Protein AF-A0A2V4MYV8-F1 (afdb_monomer_lite)

Secondary structure (DSSP, 8-state):
---SS-EEEEES-BGGGTB-----TT-----EEEE--SSS----

Organism: NCBI:txid565073

Radius of gyration: 13.94 Å; chains: 1; bounding box: 34×12×35 Å

Sequence (44 aa):
MIGRIPVLDVAPLVDGGRRPARAVEGETFLVTATVFREGHDAVA

InterPro domains:
  IPR013783 Immunoglobulin-like fold [G3DSA:2.60.40.10] (1-44)
  IPR021828 Alpha-1,4-glucan:maltose-1-phosphate maltosyltransferase, domain N/S [PF11896] (3-44)

pLDDT: mean 95.49, std 5.38, range [67.38, 98.5]

Structure (mmCIF, N/CA/C/O backbone):
data_AF-A0A2V4MYV8-F1
#
_entry.id   AF-A0A2V4MYV8-F1
#
loop_
_atom_site.group_PDB
_atom_site.id
_atom_site.type_symbol
_atom_site.label_atom_id
_atom_site.label_alt_id
_atom_site.label_comp_id
_atom_site.label_asym_id
_atom_site.label_entity_id
_atom_site.label_seq_id
_atom_site.pdbx_PDB_ins_code
_atom_site.Cartn_x
_atom_site.Cartn_y
_atom_site.Cartn_z
_atom_site.occupancy
_atom_site.B_iso_or_equiv
_atom_site.auth_seq_id
_atom_site.auth_comp_id
_atom_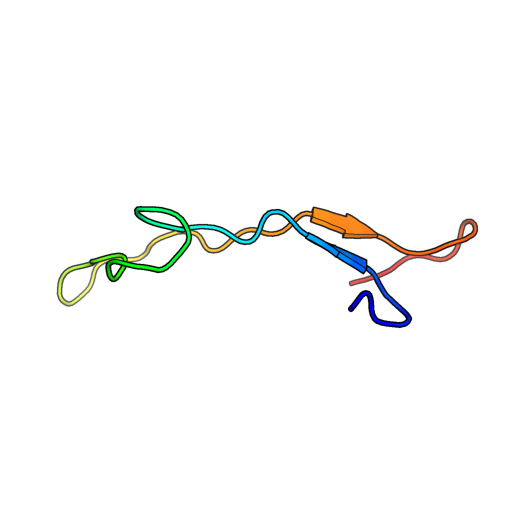site.auth_asym_id
_atom_site.auth_atom_id
_atom_site.pdbx_PDB_model_num
ATOM 1 N N . MET A 1 1 ? -4.426 7.336 -15.488 1.00 67.38 1 MET A N 1
ATOM 2 C CA . MET A 1 1 ? -3.228 8.096 -15.913 1.00 67.38 1 MET A CA 1
ATOM 3 C C . MET A 1 1 ? -2.041 7.513 -15.163 1.00 67.38 1 MET A C 1
ATOM 5 O O . MET A 1 1 ? -2.179 7.305 -13.968 1.00 67.38 1 MET A O 1
ATOM 9 N N . ILE A 1 2 ? -0.942 7.179 -15.843 1.00 83.75 2 ILE A N 1
ATOM 10 C CA . ILE A 1 2 ? 0.265 6.607 -15.219 1.00 83.75 2 ILE A CA 1
ATOM 11 C C . ILE A 1 2 ? 1.292 7.735 -15.053 1.00 83.75 2 ILE A C 1
ATOM 13 O O . ILE A 1 2 ? 1.510 8.501 -15.991 1.00 83.75 2 ILE A O 1
ATOM 17 N N . GLY A 1 3 ? 1.856 7.877 -13.850 1.00 87.69 3 GLY A N 1
ATOM 18 C CA . GLY A 1 3 ? 2.922 8.842 -13.559 1.00 87.69 3 GLY A CA 1
ATOM 19 C C . GLY A 1 3 ? 4.298 8.355 -14.026 1.00 87.69 3 GLY A C 1
ATOM 20 O O . GLY A 1 3 ? 4.439 7.230 -14.491 1.00 87.69 3 GLY A O 1
ATOM 21 N N . ARG A 1 4 ? 5.337 9.188 -13.870 1.00 93.06 4 ARG A N 1
ATOM 22 C CA . ARG A 1 4 ? 6.719 8.839 -14.268 1.00 93.06 4 ARG A CA 1
ATOM 23 C C . ARG A 1 4 ? 7.229 7.548 -13.608 1.00 93.06 4 ARG A C 1
ATOM 25 O O . ARG A 1 4 ? 7.973 6.803 -14.232 1.00 93.06 4 ARG A O 1
ATOM 32 N N . ILE A 1 5 ? 6.847 7.317 -12.356 1.00 96.12 5 ILE A N 1
ATOM 33 C CA . ILE A 1 5 ? 7.092 6.074 -11.626 1.00 96.12 5 ILE A CA 1
ATOM 34 C C . ILE A 1 5 ? 5.735 5.383 -11.477 1.00 96.12 5 ILE A C 1
ATOM 36 O O . ILE A 1 5 ? 4.873 5.909 -10.764 1.00 96.12 5 ILE A O 1
ATOM 40 N N . PRO A 1 6 ? 5.491 4.271 -12.184 1.00 96.12 6 PRO A N 1
ATOM 41 C CA . PRO A 1 6 ? 4.286 3.483 -11.990 1.00 96.12 6 PRO A CA 1
ATOM 42 C C . PRO A 1 6 ? 4.115 3.002 -10.543 1.00 96.12 6 PRO A C 1
ATOM 44 O O . PRO A 1 6 ? 4.997 2.364 -9.972 1.00 96.12 6 PRO A O 1
ATOM 47 N N . VAL A 1 7 ? 2.937 3.287 -9.986 1.00 96.69 7 VAL A N 1
ATOM 48 C CA . VAL A 1 7 ? 2.450 2.762 -8.707 1.00 96.69 7 VAL A CA 1
ATOM 49 C C . VAL A 1 7 ? 1.095 2.128 -8.986 1.00 96.69 7 VAL A C 1
ATOM 51 O O . VAL A 1 7 ? 0.125 2.833 -9.272 1.00 96.69 7 VAL A O 1
ATOM 54 N N . LEU A 1 8 ? 1.052 0.802 -8.983 1.00 96.25 8 LEU A N 1
ATOM 55 C CA . LEU A 1 8 ? -0.107 0.002 -9.375 1.00 96.25 8 LEU A CA 1
ATOM 56 C C . LEU A 1 8 ? -0.524 -0.929 -8.233 1.00 96.25 8 LEU A C 1
ATOM 58 O O . LEU A 1 8 ? 0.199 -1.078 -7.251 1.00 96.25 8 LEU A O 1
ATOM 62 N N . ASP A 1 9 ? -1.701 -1.540 -8.372 1.00 96.12 9 ASP A N 1
ATOM 63 C CA . ASP A 1 9 ? -2.200 -2.596 -7.478 1.00 96.12 9 ASP A CA 1
ATOM 64 C C . ASP A 1 9 ? -2.146 -2.227 -5.986 1.00 96.12 9 ASP A C 1
ATOM 66 O O . ASP A 1 9 ? -1.767 -3.025 -5.129 1.00 96.12 9 ASP A O 1
ATOM 70 N N . VAL A 1 10 ? -2.506 -0.977 -5.676 1.00 97.25 10 VAL A N 1
ATOM 71 C CA . VAL A 1 10 ? -2.520 -0.473 -4.301 1.00 97.25 10 VAL A CA 1
ATOM 72 C C . VAL A 1 10 ? -3.551 -1.248 -3.481 1.00 97.25 10 VAL A C 1
ATOM 74 O O . VAL A 1 10 ? -4.709 -1.373 -3.885 1.00 97.25 10 VAL A O 1
ATOM 77 N N . ALA A 1 11 ? -3.144 -1.724 -2.307 1.00 98.19 11 ALA A N 1
ATOM 78 C CA . ALA A 1 11 ? -3.995 -2.455 -1.376 1.00 98.19 11 ALA A CA 1
ATOM 79 C C . ALA A 1 11 ? -3.787 -1.965 0.073 1.00 98.19 11 ALA A C 1
ATOM 81 O O . ALA A 1 11 ? -2.692 -1.498 0.402 1.00 98.19 11 ALA A O 1
ATOM 82 N N . PRO A 1 12 ? -4.808 -2.072 0.950 1.00 97.94 12 PRO A N 1
ATOM 83 C CA . PRO A 1 12 ? -6.099 -2.741 0.739 1.00 97.94 12 PRO A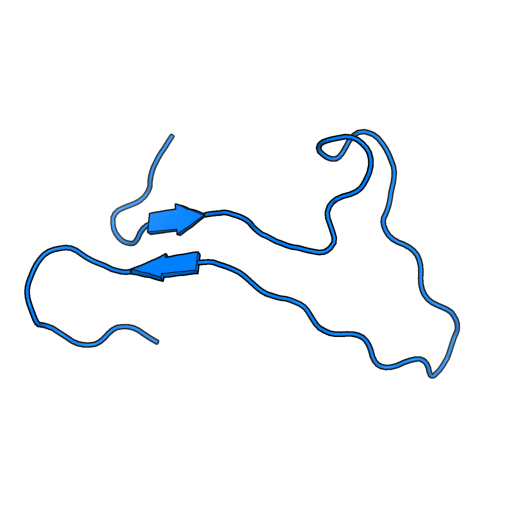 CA 1
ATOM 84 C C . PRO A 1 12 ? -7.097 -1.927 -0.106 1.00 97.94 12 PRO A C 1
ATOM 86 O O . PRO A 1 12 ? -7.312 -0.740 0.130 1.00 97.94 12 PRO A O 1
ATOM 89 N N . LEU A 1 13 ? -7.756 -2.595 -1.062 1.00 98.06 13 LEU A N 1
ATOM 90 C CA . LEU A 1 13 ? -8.770 -2.015 -1.950 1.00 98.06 13 LEU A CA 1
ATOM 91 C C . LEU A 1 13 ? -10.046 -2.864 -1.907 1.00 98.06 13 LEU A C 1
ATOM 93 O O . LEU A 1 13 ? -10.033 -4.035 -2.280 1.00 98.06 13 LEU A O 1
ATOM 97 N N . VAL A 1 14 ? -11.159 -2.279 -1.466 1.00 98.31 14 VAL A N 1
ATOM 98 C CA . VAL A 1 14 ? -12.439 -2.990 -1.330 1.00 98.31 14 VAL A CA 1
ATOM 99 C C . VAL A 1 14 ? -13.402 -2.525 -2.416 1.00 98.31 14 VAL A C 1
ATOM 101 O O . VAL A 1 14 ? -13.652 -1.328 -2.551 1.00 98.31 14 VAL A O 1
ATOM 104 N N . ASP A 1 15 ? -13.956 -3.472 -3.184 1.00 97.81 15 ASP A N 1
ATOM 105 C CA . ASP A 1 15 ? -14.955 -3.195 -4.235 1.00 97.81 15 ASP A CA 1
ATOM 106 C C . ASP A 1 15 ? -14.460 -2.124 -5.230 1.00 97.81 15 ASP A C 1
ATOM 108 O O . ASP A 1 15 ? -15.141 -1.144 -5.522 1.00 97.81 15 ASP A O 1
ATOM 112 N N . GLY A 1 16 ? -13.196 -2.243 -5.659 1.00 96.25 16 GLY A N 1
ATOM 113 C CA . GLY A 1 16 ? -12.555 -1.275 -6.558 1.00 96.25 16 GLY A CA 1
ATOM 114 C C . GLY A 1 16 ? -12.465 0.151 -5.996 1.00 96.25 16 GLY A C 1
ATOM 115 O O . GLY A 1 16 ? -12.392 1.103 -6.766 1.00 96.25 16 GLY A O 1
ATOM 116 N N . GLY A 1 17 ? -12.521 0.313 -4.670 1.00 97.00 17 GLY A N 1
ATOM 117 C CA . GLY A 1 17 ? -12.531 1.610 -3.986 1.00 97.00 17 GLY A CA 1
ATOM 118 C C . GLY A 1 17 ? -13.931 2.160 -3.702 1.00 97.00 17 GLY A C 1
ATOM 119 O O . GLY A 1 17 ? -14.061 3.228 -3.109 1.00 97.00 17 GLY A O 1
ATOM 120 N N . A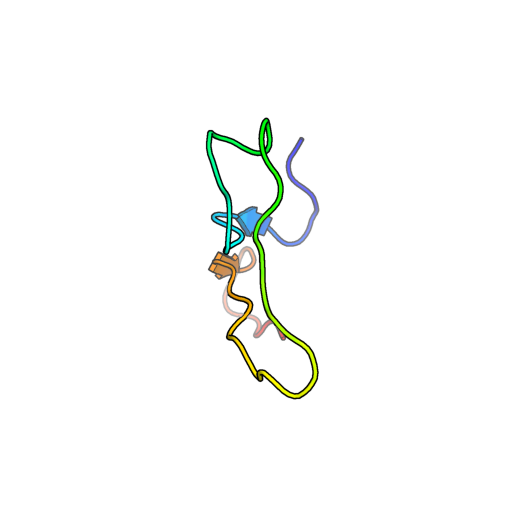RG A 1 18 ? -14.999 1.440 -4.072 1.00 98.25 18 ARG A N 1
ATOM 121 C CA . ARG A 1 18 ? -16.388 1.851 -3.788 1.00 98.25 18 ARG A CA 1
ATOM 122 C C . ARG A 1 18 ? -16.769 1.704 -2.318 1.00 98.25 18 ARG A C 1
ATOM 124 O O . ARG A 1 18 ? -17.782 2.255 -1.882 1.00 98.25 18 ARG A O 1
ATOM 131 N N . ARG A 1 19 ? -15.993 0.936 -1.556 1.00 98.19 19 ARG A N 1
ATOM 132 C CA . ARG A 1 19 ? -16.168 0.742 -0.117 1.00 98.19 19 ARG A CA 1
ATOM 133 C C . ARG A 1 19 ? -14.842 1.000 0.600 1.00 98.19 19 ARG A C 1
ATOM 135 O O . ARG A 1 19 ? -13.785 0.733 0.033 1.00 98.19 19 ARG A O 1
ATOM 142 N N . PRO A 1 20 ? -14.883 1.495 1.847 1.00 97.94 20 PRO A N 1
ATOM 143 C CA . PRO A 1 20 ? -13.669 1.705 2.618 1.00 97.94 20 PRO A CA 1
ATOM 144 C C . PRO A 1 20 ? -13.074 0.365 3.065 1.00 97.94 20 PRO A C 1
ATOM 146 O O . PRO A 1 20 ? -13.807 -0.542 3.475 1.00 97.94 20 PRO A O 1
ATOM 149 N N . ALA A 1 21 ? -11.743 0.276 3.053 1.00 98.06 21 ALA A N 1
ATOM 150 C CA . ALA A 1 21 ? -11.037 -0.659 3.921 1.00 98.06 21 ALA A CA 1
ATOM 151 C C . ALA A 1 21 ? -11.301 -0.282 5.390 1.00 98.06 21 ALA A C 1
ATOM 153 O O . ALA A 1 21 ? -11.633 0.866 5.698 1.00 98.06 21 ALA A O 1
ATOM 154 N N . ARG A 1 22 ? -11.208 -1.250 6.298 1.00 97.50 22 ARG A N 1
ATOM 155 C CA . ARG A 1 22 ? -11.502 -1.050 7.721 1.00 97.50 22 ARG A CA 1
ATOM 156 C C . ARG A 1 22 ? -10.383 -1.633 8.567 1.00 97.50 22 ARG A C 1
ATOM 158 O O . ARG A 1 22 ? -9.780 -2.622 8.170 1.00 97.50 22 ARG A O 1
ATOM 165 N N . ALA A 1 23 ? -10.183 -1.018 9.720 1.00 98.44 23 ALA A N 1
ATOM 166 C CA . ALA A 1 23 ? -9.342 -1.483 10.810 1.00 98.44 23 ALA A CA 1
ATOM 167 C C . ALA A 1 23 ? -9.975 -1.007 12.130 1.00 98.44 23 ALA A C 1
ATOM 169 O O . ALA A 1 23 ? -10.885 -0.165 12.107 1.00 98.44 23 ALA A O 1
ATOM 170 N N . VAL A 1 24 ? -9.521 -1.538 13.261 1.00 98.38 24 VAL A N 1
ATOM 171 C CA . VAL A 1 24 ? -9.926 -1.085 14.604 1.00 98.38 24 VAL A CA 1
ATOM 172 C C . VAL A 1 24 ? -8.829 -0.263 15.285 1.00 98.38 24 VAL A C 1
ATOM 174 O O . VAL A 1 24 ? -7.690 -0.204 14.824 1.00 98.38 24 VAL A O 1
ATOM 177 N N . GLU A 1 25 ? -9.161 0.402 16.394 1.00 98.44 25 GLU A N 1
ATOM 178 C CA . GLU A 1 25 ? -8.170 1.146 17.177 1.00 98.44 25 GLU A CA 1
ATOM 179 C C . GLU A 1 25 ? -7.043 0.220 17.665 1.00 98.44 25 GLU A C 1
ATOM 181 O O . GLU A 1 25 ? -7.292 -0.845 18.227 1.00 98.44 25 GLU A O 1
ATOM 186 N N . GLY A 1 26 ? -5.794 0.636 17.435 1.00 98.38 26 GLY A N 1
ATOM 187 C CA . GLY A 1 26 ? -4.596 -0.130 17.794 1.00 98.38 26 GLY A CA 1
ATOM 188 C C . GLY A 1 26 ? -4.209 -1.240 16.810 1.00 98.38 26 GLY A C 1
ATOM 189 O O . GLY A 1 26 ? -3.178 -1.880 17.012 1.00 98.38 26 GLY A O 1
ATOM 190 N N . GLU A 1 27 ? -4.984 -1.470 15.746 1.00 98.50 27 GLU A N 1
ATOM 191 C CA . GLU A 1 27 ? -4.658 -2.472 14.730 1.00 98.50 27 GLU A CA 1
ATOM 192 C C . GLU A 1 27 ? -3.622 -1.944 13.729 1.00 98.50 27 GLU A C 1
ATOM 194 O O . GLU A 1 27 ? -3.842 -0.953 13.030 1.00 98.50 27 GLU A O 1
ATOM 199 N N . THR A 1 28 ? -2.501 -2.656 13.613 1.00 98.31 28 THR A N 1
ATOM 200 C CA . THR A 1 28 ? -1.547 -2.463 12.517 1.00 98.31 28 THR A CA 1
ATOM 201 C C . THR A 1 28 ? -1.954 -3.337 11.342 1.00 98.31 28 THR A C 1
ATOM 203 O O . THR A 1 28 ? -2.103 -4.549 11.492 1.00 98.31 28 THR A O 1
ATOM 206 N N . PHE A 1 29 ? -2.048 -2.751 10.153 1.00 97.94 29 PHE A N 1
ATOM 207 C CA . PHE A 1 29 ? -2.282 -3.490 8.917 1.00 97.94 29 PHE A CA 1
ATOM 208 C C . PHE A 1 29 ? -1.312 -3.044 7.822 1.00 97.94 29 PHE A C 1
ATOM 210 O O . PHE A 1 29 ? -0.698 -1.978 7.898 1.00 97.94 29 PHE A O 1
ATOM 217 N N . LEU A 1 30 ? -1.153 -3.893 6.808 1.00 98.19 30 LEU A N 1
ATOM 218 C CA . LEU A 1 30 ? -0.209 -3.669 5.722 1.00 98.19 30 LEU A CA 1
ATOM 219 C C . LEU A 1 30 ? -0.840 -2.834 4.605 1.00 98.19 30 LEU A C 1
ATOM 221 O O . LEU A 1 30 ? -1.953 -3.112 4.162 1.00 98.19 30 LEU A O 1
ATOM 225 N N . VAL A 1 31 ? -0.074 -1.867 4.106 1.00 98.19 31 VAL A N 1
ATOM 226 C CA . VAL A 1 31 ? -0.345 -1.164 2.849 1.00 98.19 31 VAL A CA 1
ATOM 227 C C . VAL A 1 31 ? 0.696 -1.606 1.830 1.00 98.19 31 VAL A C 1
ATOM 229 O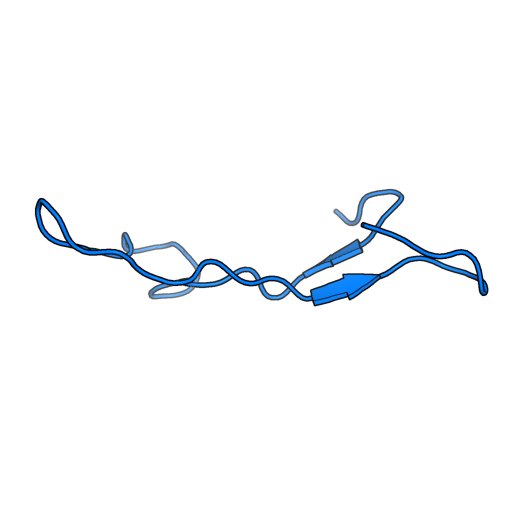 O . VAL A 1 31 ? 1.891 -1.599 2.127 1.00 98.19 31 VAL A O 1
ATOM 232 N N . THR A 1 32 ? 0.253 -2.000 0.638 1.00 98.31 32 THR A N 1
ATOM 233 C CA . THR A 1 32 ? 1.135 -2.493 -0.430 1.00 98.31 32 THR A CA 1
ATOM 234 C C . THR A 1 32 ? 0.841 -1.817 -1.757 1.00 98.31 32 THR A C 1
ATOM 236 O O . THR A 1 32 ? -0.278 -1.366 -1.996 1.00 98.31 32 THR A O 1
ATOM 239 N N . ALA A 1 33 ? 1.835 -1.804 -2.640 1.00 98.06 33 ALA A N 1
ATOM 240 C CA . ALA A 1 33 ? 1.685 -1.429 -4.037 1.00 98.06 33 ALA A CA 1
ATOM 241 C C . ALA A 1 33 ? 2.772 -2.107 -4.882 1.00 98.06 33 ALA A C 1
ATOM 243 O O . ALA A 1 33 ? 3.864 -2.397 -4.388 1.00 98.06 33 ALA A O 1
ATOM 244 N N . THR A 1 34 ? 2.492 -2.296 -6.167 1.00 97.44 34 THR A N 1
ATOM 245 C CA . THR A 1 34 ? 3.499 -2.621 -7.177 1.00 97.44 34 THR A CA 1
ATOM 246 C C . THR A 1 34 ? 4.153 -1.318 -7.630 1.00 97.44 34 THR A C 1
ATOM 24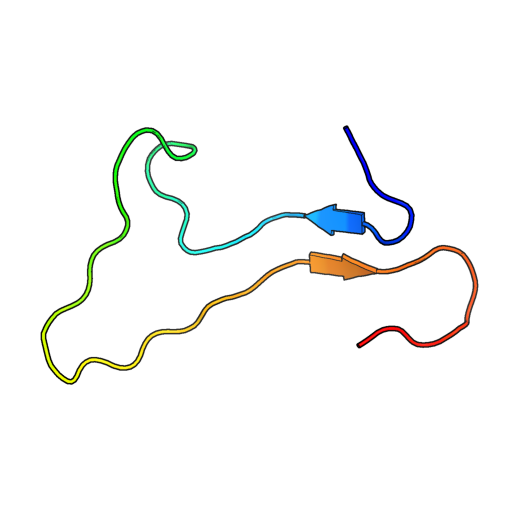8 O O . THR A 1 34 ? 3.522 -0.512 -8.316 1.00 97.44 34 THR A O 1
ATOM 251 N N . VAL A 1 35 ? 5.412 -1.100 -7.245 1.00 97.12 35 VAL A N 1
ATOM 252 C CA . VAL A 1 35 ? 6.178 0.107 -7.597 1.00 97.12 35 VAL A CA 1
ATOM 253 C C . VAL A 1 35 ? 7.348 -0.273 -8.489 1.00 97.12 35 VAL A C 1
ATOM 255 O O . VAL A 1 35 ? 8.147 -1.139 -8.137 1.00 97.12 35 VAL A O 1
ATOM 258 N N . PHE A 1 36 ? 7.455 0.371 -9.647 1.00 95.31 36 PHE A N 1
ATOM 259 C CA . PHE A 1 36 ? 8.567 0.146 -10.566 1.00 95.31 36 PHE A CA 1
ATOM 260 C C . PHE A 1 36 ? 8.875 1.395 -11.384 1.00 95.31 36 PHE A C 1
ATOM 262 O O . PHE A 1 36 ? 8.130 2.372 -11.369 1.00 95.31 36 PHE A O 1
ATOM 269 N N . ARG A 1 37 ? 9.987 1.356 -12.116 1.00 96.00 37 ARG A N 1
ATOM 270 C CA . ARG A 1 37 ? 10.357 2.370 -13.102 1.00 96.00 37 ARG A CA 1
ATOM 271 C C . ARG A 1 37 ? 10.943 1.726 -14.348 1.00 96.00 37 ARG A C 1
ATOM 273 O O . ARG A 1 37 ? 11.351 0.572 -14.328 1.00 96.00 37 ARG A O 1
ATOM 280 N N . GLU A 1 38 ? 10.975 2.495 -15.425 1.00 94.38 38 GLU A N 1
ATOM 281 C CA . GLU A 1 38 ? 11.748 2.178 -16.623 1.00 94.38 38 GLU A CA 1
ATOM 282 C C . GLU A 1 38 ? 13.255 2.140 -16.315 1.00 94.38 38 GLU A C 1
ATOM 284 O O . GLU A 1 38 ? 13.762 2.961 -15.540 1.00 94.38 38 GLU A O 1
ATOM 289 N N . GLY A 1 39 ? 13.968 1.234 -16.990 1.00 93.50 39 GLY A N 1
ATOM 290 C CA . GLY A 1 39 ? 15.417 1.090 -16.882 1.00 93.50 39 GLY A CA 1
ATOM 291 C C . GLY A 1 39 ? 15.841 0.258 -15.670 1.00 93.50 39 GLY A C 1
ATOM 292 O O . GLY A 1 39 ? 15.032 -0.425 -15.054 1.00 93.50 39 GLY A O 1
ATOM 293 N N . HIS A 1 40 ? 17.135 0.294 -15.353 1.00 95.00 40 HIS A N 1
ATOM 294 C CA . HIS A 1 40 ? 17.741 -0.533 -14.296 1.00 95.00 40 HIS A CA 1
ATOM 295 C C . HIS A 1 40 ? 18.003 0.234 -12.999 1.00 95.00 40 HIS A C 1
ATOM 297 O O . HIS A 1 40 ? 18.551 -0.317 -12.046 1.00 95.00 40 HIS A O 1
ATOM 303 N N . ASP A 1 41 ? 17.644 1.514 -12.971 1.00 94.62 41 ASP A N 1
ATOM 304 C CA . ASP A 1 41 ? 17.802 2.330 -11.782 1.00 94.62 41 ASP A CA 1
ATOM 305 C C . ASP A 1 41 ? 16.862 1.829 -10.684 1.00 94.62 41 ASP A C 1
ATOM 307 O O 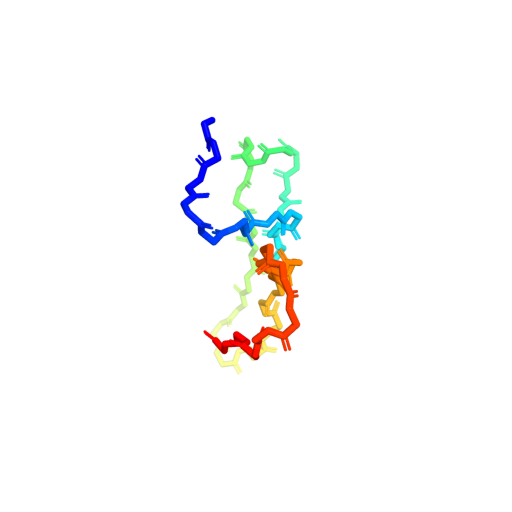. ASP A 1 41 ? 15.698 1.505 -10.934 1.00 94.62 41 ASP A O 1
ATOM 311 N N . ALA A 1 42 ? 17.344 1.842 -9.446 1.00 94.31 42 ALA A N 1
ATOM 312 C CA . ALA A 1 42 ? 16.505 1.556 -8.295 1.00 94.31 42 ALA A CA 1
ATOM 313 C C . ALA A 1 42 ? 15.386 2.605 -8.125 1.00 94.31 42 ALA A C 1
ATOM 315 O O . ALA A 1 42 ? 15.492 3.763 -8.554 1.00 94.31 42 ALA A O 1
ATOM 316 N N . VAL A 1 43 ? 14.317 2.180 -7.454 1.00 93.25 43 VAL A N 1
ATOM 317 C CA . VAL A 1 43 ? 13.208 3.014 -6.984 1.00 93.25 43 VAL A CA 1
ATOM 318 C C . VAL A 1 43 ? 12.883 2.620 -5.542 1.00 93.25 43 VAL A C 1
ATOM 320 O O . VAL A 1 43 ? 13.073 1.459 -5.176 1.00 93.25 43 VAL A O 1
ATOM 323 N N . ALA A 1 44 ? 12.445 3.584 -4.736 1.00 85.62 44 ALA A N 1
ATOM 324 C CA . ALA A 1 44 ? 12.020 3.397 -3.352 1.00 85.62 44 ALA A CA 1
ATOM 325 C C . ALA A 1 44 ? 10.740 4.195 -3.090 1.00 85.62 44 ALA A C 1
ATOM 327 O O . ALA A 1 44 ? 10.572 5.245 -3.758 1.00 85.62 44 ALA A O 1
#

Foldseek 3Di:
DADQKGWADWDPDDPNNPDDDDDDPPDDDDIDTDIGHPDDDDDD